Protein AF-D2QC24-F1 (afdb_monomer_lite)

Secondary structure (DSSP, 8-state):
-----------SSSSSSSSSHHHHHHHHHHHHHHHHHHHHHHHS--SSTT-PPEEEEETTEEEEEEEEEETTEEEEEEEEEEGGG--EEEEEE-TTS-EEEEEE--GGG-EEEEEETTEEEEEE--TT-TT----EEEEEE----HHHHHHHHHHHHHHHHHHHHTTT-

pLDDT: mean 74.16, std 17.51, range [38.47, 94.19]

Sequence (169 aa):
MKTSIKSGLAVAFTFLMFAALQPAQAQTLAKNGQWLEKQFDQLIKDKKDNEAPKFTFKGCQMNMDLDTKDKEVSVGMHMGWLLSDVRKISYKKEKNGQYTLLLDVPADKVKMAMNVGGFGGSFNQDSKDKHNKDNTTSLNLSTTDESLVRQIKQKLEESVQFCQQSKVN

Radius of gyration: 22.95 Å; chains: 1; bounding box: 100×40×39 Å

Organism: Spirosoma linguale (strain ATCC 33905 / DSM 74 / LMG 10896 / Claus 1) (NCBI:txid504472)

Foldseek 3Di:
DDDDDDDDDDPDDPPPPPVPPVVVLQVLLVVLQVVLQVQQQVFQDDPDPPFGWGWGDDQQKIKTWTWDDDPPKIKIKIKMAGLLQFPDWDKDQDPVLWIKIKTQGPQQRIWMWMDMPHDIDIDGRDPPPPPCPGSIDIGTTNDNDVVVVVVSRVSSVSSSVSRNVVVVD

Structure (mmCIF, N/CA/C/O backbone):
data_AF-D2QC24-F1
#
_entry.id   AF-D2QC24-F1
#
loop_
_atom_site.group_PDB
_atom_site.id
_atom_site.type_symbol
_atom_site.label_atom_id
_atom_site.label_alt_id
_atom_site.label_comp_id
_atom_site.label_asym_id
_atom_site.label_entity_id
_atom_site.label_seq_id
_atom_site.pdbx_PDB_ins_code
_atom_site.Cartn_x
_atom_site.Cartn_y
_atom_site.Cartn_z
_atom_site.occupancy
_atom_site.B_iso_or_equiv
_atom_site.auth_seq_id
_atom_site.auth_comp_id
_atom_site.auth_asym_id
_atom_site.auth_atom_id
_atom_site.pdbx_PDB_model_num
ATOM 1 N N . MET A 1 1 ? -73.145 14.982 -21.295 1.00 38.72 1 MET A N 1
ATOM 2 C CA . MET A 1 1 ? -72.185 13.860 -21.178 1.00 38.72 1 MET A CA 1
ATOM 3 C C . MET A 1 1 ? -70.849 14.413 -20.709 1.00 38.72 1 MET A C 1
ATOM 5 O O . MET A 1 1 ? -70.473 15.492 -21.140 1.00 38.72 1 MET A O 1
ATOM 9 N N . LYS A 1 2 ? -70.217 13.731 -19.749 1.00 40.38 2 LYS A N 1
ATOM 10 C CA . LYS A 1 2 ? -68.995 14.143 -19.043 1.00 40.38 2 LYS A CA 1
ATOM 11 C C . LYS A 1 2 ? -67.757 13.926 -19.919 1.00 40.38 2 LYS A C 1
ATOM 13 O O . LYS A 1 2 ? -67.601 12.830 -20.443 1.00 40.38 2 LYS A O 1
ATOM 18 N N . THR A 1 3 ? -66.828 14.875 -19.936 1.00 38.47 3 THR A N 1
ATOM 19 C CA . THR A 1 3 ? -65.414 14.599 -20.238 1.00 38.47 3 THR A CA 1
ATOM 20 C C . THR A 1 3 ? -64.547 15.202 -19.142 1.00 38.47 3 THR A C 1
ATOM 22 O O . THR A 1 3 ? -64.335 16.408 -19.071 1.00 38.47 3 THR A O 1
ATOM 25 N N . SER A 1 4 ? -64.105 14.322 -18.242 1.00 41.66 4 SER A N 1
ATOM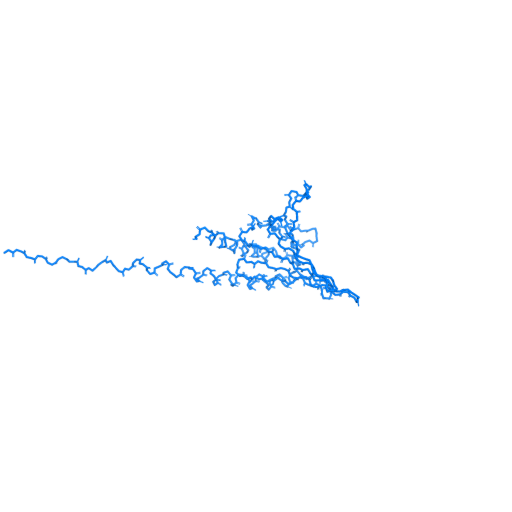 26 C CA . SER A 1 4 ? -63.068 14.573 -17.247 1.00 41.66 4 SER A CA 1
ATOM 27 C C . SER A 1 4 ? -61.706 14.658 -17.929 1.00 41.66 4 SER A C 1
ATOM 29 O O . SER A 1 4 ? -61.293 13.704 -18.582 1.00 41.66 4 SER A O 1
ATOM 31 N N . ILE A 1 5 ? -60.978 15.748 -17.701 1.00 48.12 5 ILE A N 1
ATOM 32 C CA . ILE A 1 5 ? -59.536 15.820 -17.943 1.00 48.12 5 ILE A CA 1
ATOM 33 C C . ILE A 1 5 ? -58.871 15.449 -16.613 1.00 48.12 5 ILE A C 1
ATOM 35 O O . ILE A 1 5 ? -58.881 16.235 -15.668 1.00 48.12 5 ILE A O 1
ATOM 39 N N . LYS A 1 6 ? -58.377 14.211 -16.501 1.00 43.84 6 LYS A N 1
ATOM 40 C CA . LYS A 1 6 ? -57.563 13.755 -15.367 1.00 43.84 6 LYS A CA 1
ATOM 41 C C . LYS A 1 6 ? -56.083 13.860 -15.737 1.00 43.84 6 LYS A C 1
ATOM 43 O O . LYS A 1 6 ? -55.629 13.184 -16.650 1.00 43.84 6 LYS A O 1
ATOM 48 N N . SER A 1 7 ? -55.380 14.699 -14.982 1.00 46.03 7 SER A N 1
ATOM 49 C CA . SER A 1 7 ? -54.030 14.489 -14.446 1.00 46.03 7 SER A CA 1
ATOM 50 C C . SER A 1 7 ? -53.000 13.807 -15.355 1.00 46.03 7 SER A C 1
ATOM 52 O O . SER A 1 7 ? -52.779 12.604 -15.261 1.00 46.03 7 SER A O 1
ATOM 54 N N . GLY A 1 8 ? -52.285 14.602 -16.151 1.00 43.56 8 GLY A N 1
ATOM 55 C CA . GLY A 1 8 ? -51.032 14.206 -16.795 1.00 43.56 8 GLY A CA 1
ATOM 56 C C . GLY A 1 8 ? -49.878 15.058 -16.281 1.00 43.56 8 GLY A C 1
ATOM 57 O O . GLY A 1 8 ? -49.466 15.985 -16.965 1.00 43.56 8 GLY A O 1
ATOM 58 N N . LEU A 1 9 ? -49.400 14.812 -15.056 1.00 49.19 9 LEU A N 1
ATOM 59 C CA . LEU A 1 9 ? -48.207 15.493 -14.533 1.00 49.19 9 LEU A CA 1
ATOM 60 C C . LEU A 1 9 ? -47.628 14.751 -13.323 1.00 49.19 9 LEU A C 1
ATOM 62 O O . LEU A 1 9 ? -47.743 15.214 -12.196 1.00 49.19 9 LEU A O 1
ATOM 66 N N . ALA A 1 10 ? -47.063 13.558 -13.528 1.00 50.78 10 ALA A N 1
ATOM 67 C CA . ALA A 1 10 ? -46.348 12.868 -12.447 1.00 50.78 10 ALA A CA 1
ATOM 68 C C . ALA A 1 10 ? -45.409 11.740 -12.908 1.00 50.78 10 ALA A C 1
ATOM 70 O O . ALA A 1 10 ? -45.304 10.742 -12.210 1.00 50.78 10 ALA A O 1
ATOM 71 N N . VAL A 1 11 ? -44.729 11.823 -14.057 1.00 49.00 11 VAL A N 1
ATOM 72 C CA . VAL A 1 11 ? -43.697 10.810 -14.375 1.00 49.00 11 VAL A CA 1
ATOM 73 C C . VAL A 1 11 ? -42.554 11.414 -15.190 1.00 49.00 11 VAL A C 1
ATOM 75 O O . VAL A 1 11 ? -42.381 11.113 -16.362 1.00 49.00 11 VAL A O 1
ATOM 78 N N . ALA A 1 12 ? -41.773 12.311 -14.592 1.00 48.19 12 ALA A N 1
ATOM 79 C CA . ALA A 1 12 ? -40.522 12.769 -15.205 1.00 48.19 12 ALA A CA 1
ATOM 80 C C . ALA A 1 12 ? -39.513 13.251 -14.152 1.00 48.19 12 ALA A C 1
ATOM 82 O O . ALA A 1 12 ? -38.962 14.333 -14.286 1.00 48.19 12 ALA A O 1
ATOM 83 N N . PHE A 1 13 ? -39.299 12.502 -13.063 1.00 48.41 13 PHE A N 1
ATOM 84 C CA . PHE A 1 13 ? -38.300 12.904 -12.054 1.00 48.41 13 PHE A CA 1
ATOM 85 C C . PHE A 1 13 ? -37.487 11.770 -11.416 1.00 48.41 13 PHE A C 1
ATOM 87 O O . PHE A 1 13 ? -36.724 12.017 -10.490 1.00 48.41 13 PHE A O 1
ATOM 94 N N . THR A 1 14 ? -37.574 10.535 -11.916 1.00 48.62 14 THR A N 1
ATOM 95 C CA . THR A 1 14 ? -36.874 9.383 -11.310 1.00 48.62 14 THR A CA 1
ATOM 96 C C . THR A 1 14 ? -35.705 8.820 -12.120 1.00 48.62 14 THR A C 1
ATOM 98 O O . THR A 1 14 ? -35.018 7.934 -11.625 1.00 48.62 14 THR A O 1
ATOM 101 N N . PHE A 1 15 ? -35.396 9.350 -13.309 1.00 44.06 15 PHE A N 1
ATOM 102 C CA . PHE A 1 15 ? -34.307 8.817 -14.151 1.00 44.06 15 PHE A CA 1
ATOM 103 C C . PHE A 1 15 ? -32.963 9.564 -14.063 1.00 44.06 15 PHE A C 1
ATOM 105 O O . PHE A 1 15 ? -31.965 9.069 -14.576 1.00 44.06 15 PHE A O 1
ATOM 112 N N . LEU A 1 16 ? -32.887 10.713 -13.382 1.00 44.84 16 LEU A N 1
ATOM 113 C CA . LEU A 1 16 ? -31.670 11.547 -13.346 1.00 44.84 16 LEU A CA 1
ATOM 114 C C . LEU A 1 16 ? -30.751 11.326 -12.129 1.00 44.84 16 LEU A C 1
ATOM 116 O O . LEU A 1 16 ? -29.706 11.962 -12.041 1.00 44.84 16 LEU A O 1
ATOM 120 N N . MET A 1 17 ? -31.086 10.415 -11.210 1.00 48.09 17 MET A N 1
ATOM 121 C CA . MET A 1 17 ? -30.269 10.164 -10.007 1.00 48.09 17 MET A CA 1
ATOM 122 C C . MET A 1 17 ? -29.203 9.067 -10.183 1.00 48.09 17 MET A C 1
ATOM 124 O O . MET A 1 17 ? -28.262 9.008 -9.398 1.00 48.09 17 MET A O 1
ATOM 128 N N . PHE A 1 18 ? -29.299 8.215 -11.211 1.00 47.09 18 PHE A N 1
ATOM 129 C CA . PHE A 1 18 ? -28.374 7.081 -11.380 1.00 47.09 18 PHE A CA 1
ATOM 130 C C . PHE A 1 18 ? -27.117 7.403 -12.204 1.00 47.09 18 PHE A C 1
ATOM 132 O O . PHE A 1 18 ? -26.106 6.723 -12.054 1.00 47.09 18 PHE A O 1
ATOM 139 N N . ALA A 1 19 ? -27.125 8.466 -13.014 1.00 46.56 19 ALA A N 1
ATOM 140 C CA . ALA A 1 19 ? -25.977 8.834 -13.853 1.00 46.56 19 ALA A CA 1
ATOM 141 C C . ALA A 1 19 ? -24.894 9.654 -13.116 1.00 46.56 19 ALA A C 1
ATOM 143 O O . ALA A 1 19 ? -23.773 9.776 -13.603 1.00 46.56 19 ALA A O 1
ATOM 144 N N . ALA A 1 20 ? -25.196 10.207 -11.934 1.00 48.75 20 ALA A N 1
ATOM 145 C CA . ALA A 1 20 ? -24.273 11.067 -11.180 1.00 48.75 20 ALA A CA 1
ATOM 146 C C . ALA A 1 20 ? -23.383 10.316 -10.164 1.00 48.75 20 ALA A C 1
ATOM 148 O O . ALA A 1 20 ? -22.431 10.890 -9.637 1.00 48.75 20 ALA A O 1
ATOM 149 N N . LEU A 1 21 ? -23.656 9.034 -9.891 1.00 51.81 21 LEU A N 1
ATOM 150 C CA . LEU A 1 21 ? -22.921 8.238 -8.895 1.00 51.81 21 LEU A CA 1
ATOM 151 C C . LEU A 1 21 ? -21.550 7.751 -9.392 1.00 51.81 21 LEU A C 1
ATOM 153 O O . LEU A 1 21 ? -20.589 7.724 -8.624 1.00 51.81 21 LEU A O 1
ATOM 157 N N . GLN A 1 22 ? -21.433 7.423 -10.679 1.00 55.09 22 GLN A N 1
ATOM 158 C CA . GLN A 1 22 ? -20.183 6.947 -11.280 1.00 55.09 22 GLN A CA 1
ATOM 159 C C . GLN A 1 22 ? -19.038 7.988 -11.265 1.00 55.09 22 GLN A C 1
ATOM 161 O O . GLN A 1 22 ? -17.925 7.628 -10.868 1.00 55.09 22 GLN A O 1
ATOM 166 N N . PRO A 1 23 ? -19.248 9.280 -11.610 1.00 61.47 23 PRO A N 1
ATOM 167 C CA . PRO A 1 23 ? -18.161 10.264 -11.575 1.00 61.47 23 PRO A CA 1
ATOM 168 C C . PRO A 1 23 ? -17.670 10.573 -10.150 1.00 61.47 23 PRO A C 1
ATOM 170 O O . PRO A 1 23 ? -16.477 10.808 -9.955 1.00 61.47 23 PRO A O 1
ATOM 173 N N . ALA A 1 24 ? -18.547 10.515 -9.139 1.00 66.75 24 ALA A N 1
ATOM 174 C CA . ALA A 1 24 ? -18.172 10.769 -7.746 1.00 66.75 24 ALA A CA 1
ATOM 175 C C . ALA A 1 24 ? -17.264 9.667 -7.166 1.00 66.75 24 ALA A C 1
ATOM 177 O O . ALA A 1 24 ? -16.324 9.962 -6.420 1.00 66.75 24 ALA A O 1
ATOM 178 N N . GLN A 1 25 ? -17.500 8.406 -7.540 1.00 70.00 25 GLN A N 1
ATOM 179 C CA . GLN A 1 25 ? -16.656 7.276 -7.137 1.00 70.00 25 GLN A CA 1
ATOM 180 C C . GLN A 1 25 ? -15.260 7.368 -7.763 1.00 70.00 25 GLN A C 1
ATOM 182 O O . GLN A 1 25 ? -14.264 7.278 -7.046 1.00 70.00 25 GLN A O 1
ATOM 187 N N . ALA A 1 26 ? -15.171 7.645 -9.068 1.00 70.88 26 ALA A N 1
ATOM 188 C CA . ALA A 1 26 ? -13.891 7.822 -9.756 1.00 70.88 26 ALA A CA 1
ATOM 189 C C . ALA A 1 26 ? -13.085 9.007 -9.190 1.00 70.88 26 ALA A C 1
ATOM 191 O O . ALA A 1 26 ? -11.873 8.904 -8.990 1.00 70.88 26 ALA A O 1
ATOM 192 N N . GLN A 1 27 ? -13.756 10.116 -8.861 1.00 78.25 27 GLN A N 1
ATOM 193 C CA . GLN A 1 27 ? -13.118 11.283 -8.251 1.00 78.25 27 GLN A CA 1
ATOM 194 C C . GLN A 1 27 ? -12.621 10.997 -6.825 1.00 78.25 27 GLN A C 1
ATOM 196 O O . GLN A 1 27 ? -11.549 11.465 -6.438 1.00 78.25 27 GLN A O 1
ATOM 201 N N . THR A 1 28 ? -13.375 10.224 -6.039 1.00 81.81 28 THR A N 1
ATOM 202 C CA . THR A 1 28 ? -12.977 9.825 -4.679 1.00 81.81 28 THR A CA 1
ATOM 203 C C . THR A 1 28 ? -11.799 8.857 -4.713 1.00 81.81 28 THR A C 1
ATOM 205 O O . THR A 1 28 ? -10.839 9.045 -3.969 1.00 81.81 28 THR A O 1
ATOM 208 N N . LEU A 1 29 ? -11.816 7.887 -5.631 1.00 84.69 29 LEU A N 1
ATOM 209 C CA . LEU A 1 29 ? -10.711 6.957 -5.851 1.00 84.69 29 LEU A CA 1
ATOM 210 C C . LEU A 1 29 ? -9.429 7.693 -6.263 1.00 84.69 29 LEU A C 1
ATOM 212 O O . LEU A 1 29 ? -8.370 7.429 -5.705 1.00 84.69 29 LEU A O 1
ATOM 216 N N . ALA A 1 30 ? -9.526 8.672 -7.168 1.00 85.75 30 ALA A N 1
ATOM 217 C CA . ALA A 1 30 ? -8.385 9.496 -7.565 1.00 85.75 30 ALA A CA 1
ATOM 218 C C . ALA A 1 30 ? -7.821 10.322 -6.393 1.00 85.75 30 ALA A C 1
ATOM 220 O O . ALA A 1 30 ? -6.607 10.384 -6.210 1.00 85.75 30 ALA A O 1
ATOM 221 N N . LYS A 1 31 ? -8.689 10.920 -5.560 1.00 88.75 31 LYS A N 1
ATOM 222 C CA . LYS A 1 31 ? -8.269 11.661 -4.356 1.00 88.75 31 LYS A CA 1
ATOM 223 C C . LYS A 1 31 ? -7.599 10.755 -3.323 1.00 88.75 31 LYS A C 1
ATOM 225 O O . LYS A 1 31 ? -6.573 11.133 -2.762 1.00 88.75 31 LYS A O 1
ATOM 230 N N . ASN A 1 32 ? -8.173 9.578 -3.069 1.00 89.12 32 ASN A N 1
ATOM 231 C CA . ASN A 1 32 ? -7.591 8.595 -2.160 1.00 89.12 32 ASN A CA 1
ATOM 232 C C . ASN A 1 32 ? -6.243 8.100 -2.693 1.00 89.12 32 ASN A C 1
ATOM 234 O O . ASN A 1 32 ? -5.281 8.096 -1.932 1.00 89.12 32 ASN A O 1
ATOM 238 N N . GLY A 1 33 ? -6.148 7.795 -3.991 1.00 88.38 33 GLY A N 1
ATOM 239 C CA . GLY A 1 33 ? -4.903 7.429 -4.664 1.00 88.38 33 GLY A CA 1
ATOM 240 C C . GLY A 1 33 ? -3.815 8.485 -4.476 1.00 88.38 33 GLY A C 1
ATOM 241 O O . GLY A 1 33 ? -2.791 8.189 -3.877 1.00 88.38 33 GLY A O 1
ATOM 242 N N . GLN A 1 34 ? -4.068 9.742 -4.853 1.00 91.25 34 GLN A N 1
ATOM 243 C CA . GLN A 1 34 ? -3.092 10.833 -4.691 1.00 91.25 34 GLN A CA 1
ATOM 244 C C . GLN A 1 34 ? -2.654 11.059 -3.238 1.00 91.25 34 GLN A C 1
ATOM 246 O O . GLN A 1 34 ? -1.512 11.440 -2.975 1.00 91.25 34 GLN A O 1
ATOM 251 N N . TRP A 1 35 ? -3.563 10.885 -2.277 1.00 93.56 35 TRP A N 1
ATOM 252 C CA . TRP A 1 35 ? -3.211 10.996 -0.865 1.00 93.56 35 TRP A CA 1
ATOM 253 C C . TRP A 1 35 ? -2.335 9.820 -0.415 1.00 93.56 35 TRP A C 1
ATOM 255 O O . TRP A 1 35 ? -1.340 10.042 0.271 1.00 93.56 35 TRP A O 1
ATOM 265 N N . LEU A 1 36 ? -2.670 8.594 -0.830 1.00 91.62 36 LEU A N 1
ATOM 266 C CA . LEU A 1 36 ? -1.910 7.382 -0.518 1.00 91.62 36 LEU A CA 1
ATOM 267 C C . LEU A 1 36 ? -0.512 7.405 -1.141 1.00 91.62 36 LEU A C 1
ATOM 269 O O . LEU A 1 36 ? 0.440 7.088 -0.438 1.00 91.62 36 LEU A O 1
ATOM 273 N N . GLU A 1 37 ? -0.370 7.850 -2.395 1.00 90.81 37 GLU A N 1
ATOM 274 C CA . GLU A 1 37 ? 0.933 8.075 -3.047 1.00 90.81 37 GLU A CA 1
ATOM 275 C C . GLU A 1 37 ? 1.825 8.960 -2.178 1.00 90.81 37 GLU A C 1
ATOM 277 O O . GLU A 1 37 ? 2.923 8.563 -1.805 1.00 90.81 37 GLU A O 1
ATOM 282 N N . LYS A 1 38 ? 1.310 10.121 -1.751 1.00 89.81 38 LYS A N 1
ATOM 283 C CA . LYS A 1 38 ? 2.060 11.049 -0.893 1.00 89.81 38 LYS A CA 1
ATOM 284 C C . LYS A 1 38 ? 2.471 10.419 0.432 1.00 89.81 38 LYS A C 1
ATOM 286 O O . LYS A 1 38 ? 3.582 10.669 0.891 1.00 89.81 38 LYS A O 1
ATOM 291 N N . GLN A 1 39 ? 1.587 9.645 1.063 1.00 90.25 39 GLN A N 1
ATOM 292 C CA . GLN A 1 39 ? 1.924 8.973 2.317 1.00 90.25 39 GLN A CA 1
ATOM 293 C C . GLN A 1 39 ? 2.975 7.885 2.104 1.00 90.25 39 GLN A C 1
ATOM 295 O O . GLN A 1 39 ? 3.925 7.804 2.874 1.00 90.25 39 GLN A O 1
ATOM 300 N N . PHE A 1 40 ? 2.858 7.070 1.060 1.00 88.75 40 PHE A N 1
ATOM 301 C CA . PHE A 1 40 ? 3.832 6.019 0.780 1.00 88.75 40 PHE A CA 1
ATOM 302 C C . PHE A 1 40 ? 5.191 6.573 0.382 1.00 88.75 40 PHE A C 1
ATOM 304 O O . PHE A 1 40 ? 6.186 6.145 0.957 1.00 88.75 40 PHE A O 1
ATOM 311 N N . ASP A 1 41 ? 5.238 7.601 -0.458 1.00 83.81 41 ASP A N 1
ATOM 312 C CA . ASP A 1 41 ? 6.485 8.280 -0.810 1.00 83.81 41 ASP A CA 1
ATOM 313 C C . ASP A 1 41 ? 7.173 8.900 0.420 1.00 83.81 41 ASP A C 1
ATOM 315 O O . ASP A 1 41 ? 8.395 9.043 0.452 1.00 83.81 41 ASP A O 1
ATOM 319 N N . GLN A 1 42 ? 6.413 9.295 1.450 1.00 83.62 42 GLN A N 1
ATOM 320 C CA . GLN A 1 42 ? 6.956 9.840 2.698 1.00 83.62 42 GLN A CA 1
ATOM 321 C C . GLN A 1 42 ? 7.394 8.759 3.689 1.00 83.62 42 GLN A C 1
ATOM 323 O O . GLN A 1 42 ? 8.426 8.921 4.342 1.00 83.62 42 GLN A O 1
ATOM 328 N N . LEU A 1 43 ? 6.608 7.691 3.824 1.00 84.50 43 LEU A N 1
ATOM 329 C CA . LEU A 1 43 ? 6.766 6.681 4.869 1.00 84.50 43 LEU A CA 1
ATOM 330 C C . LEU A 1 43 ? 7.614 5.487 4.428 1.00 84.50 43 LEU A C 1
ATOM 332 O O . LEU A 1 43 ? 8.263 4.863 5.262 1.00 84.50 43 LEU A O 1
ATOM 336 N N . ILE A 1 44 ? 7.637 5.160 3.143 1.00 78.81 44 ILE A N 1
ATOM 337 C CA . ILE A 1 44 ? 8.380 4.028 2.586 1.00 78.81 44 ILE A CA 1
ATOM 338 C C . ILE A 1 44 ? 9.655 4.576 1.943 1.00 78.81 44 ILE A C 1
ATOM 340 O O . ILE A 1 44 ? 9.864 4.504 0.737 1.00 78.81 44 ILE A O 1
ATOM 344 N N . LYS A 1 45 ? 10.502 5.196 2.767 1.00 66.50 45 LYS A N 1
ATOM 345 C CA . LYS A 1 45 ? 11.841 5.624 2.361 1.00 66.50 45 LYS A CA 1
ATOM 346 C C . LYS A 1 45 ? 12.859 4.708 2.998 1.00 66.50 45 LYS A C 1
ATOM 348 O O . LYS A 1 45 ? 12.961 4.671 4.226 1.00 66.50 45 LYS A O 1
ATOM 353 N N . ASP A 1 46 ? 13.636 4.020 2.173 1.00 57.16 46 ASP A N 1
ATOM 354 C CA . ASP A 1 46 ? 14.877 3.456 2.666 1.00 57.16 46 ASP A CA 1
ATOM 355 C C . ASP A 1 46 ? 15.874 4.601 2.883 1.00 57.16 46 ASP A C 1
ATOM 357 O O . ASP A 1 46 ? 15.967 5.538 2.089 1.00 57.16 46 ASP A O 1
ATOM 361 N N . LYS A 1 47 ? 16.581 4.585 4.015 1.00 50.91 47 LYS A N 1
ATOM 362 C CA . LYS A 1 47 ? 17.440 5.701 4.462 1.00 50.91 47 LYS A CA 1
ATOM 363 C C . LYS A 1 47 ? 18.712 5.877 3.622 1.00 50.91 47 LYS A C 1
ATOM 365 O O . LYS A 1 47 ? 19.570 6.675 3.992 1.00 50.91 47 LYS A O 1
ATOM 370 N N . LYS A 1 48 ? 18.870 5.116 2.540 1.00 51.66 48 LYS A N 1
ATOM 371 C CA . LYS A 1 48 ? 20.014 5.204 1.639 1.00 51.66 48 LYS A CA 1
ATOM 372 C C . LYS A 1 48 ? 19.595 5.982 0.402 1.00 51.66 48 LYS A C 1
ATOM 374 O O . LYS A 1 48 ? 18.727 5.556 -0.353 1.00 51.66 48 LYS A O 1
ATOM 379 N N . ASP A 1 49 ? 20.195 7.157 0.261 1.00 51.81 49 ASP A N 1
ATOM 380 C CA . ASP A 1 49 ? 19.984 8.100 -0.828 1.00 51.81 49 ASP A CA 1
ATOM 381 C C . ASP A 1 49 ? 19.949 7.385 -2.196 1.00 51.81 49 ASP A C 1
ATOM 383 O O . ASP A 1 49 ? 20.984 6.922 -2.673 1.00 51.81 49 ASP A O 1
ATOM 387 N N . ASN A 1 50 ? 18.751 7.332 -2.805 1.00 53.47 50 ASN A N 1
ATOM 388 C CA . ASN A 1 50 ? 18.394 6.913 -4.180 1.00 53.47 50 ASN A CA 1
ATOM 389 C C . ASN A 1 50 ? 17.607 5.604 -4.393 1.00 53.47 50 ASN A C 1
ATOM 391 O O . ASN A 1 50 ? 17.272 5.331 -5.541 1.00 53.47 50 ASN A O 1
ATOM 395 N N . GLU A 1 51 ? 17.216 4.849 -3.363 1.00 61.59 51 GLU A N 1
ATOM 396 C CA . GLU A 1 51 ? 16.437 3.599 -3.542 1.00 61.59 51 GLU A CA 1
ATOM 397 C C . GLU A 1 51 ? 15.049 3.669 -2.882 1.00 61.59 51 GLU A C 1
ATOM 399 O O . GLU A 1 51 ? 14.703 2.876 -2.009 1.00 61.59 51 GLU A O 1
ATOM 404 N N . ALA A 1 52 ? 14.240 4.662 -3.265 1.00 69.81 52 ALA A N 1
ATOM 405 C CA . ALA A 1 52 ? 12.874 4.788 -2.758 1.00 69.81 52 ALA A CA 1
ATOM 406 C C . ALA A 1 52 ? 11.874 4.142 -3.733 1.00 69.81 52 ALA A C 1
ATOM 408 O O . ALA A 1 52 ? 11.827 4.551 -4.897 1.00 69.81 52 ALA A O 1
ATOM 409 N N . PRO A 1 53 ? 11.050 3.175 -3.287 1.00 78.25 53 PRO A N 1
ATOM 410 C CA . PRO A 1 53 ? 9.961 2.669 -4.103 1.00 78.25 53 PRO A CA 1
ATOM 411 C C . PRO A 1 53 ? 8.941 3.784 -4.342 1.00 78.25 53 PRO A C 1
ATOM 413 O O . PRO A 1 53 ? 8.435 4.399 -3.404 1.00 78.25 53 PRO A O 1
ATOM 416 N N . LYS A 1 54 ? 8.628 4.037 -5.608 1.00 85.44 54 LYS A N 1
ATOM 417 C CA . LYS A 1 54 ? 7.625 5.002 -6.035 1.00 85.44 54 LYS A CA 1
ATOM 418 C C . LYS A 1 54 ? 6.290 4.305 -6.205 1.00 85.44 54 LYS A C 1
ATOM 420 O O . LYS A 1 54 ? 6.171 3.371 -6.997 1.00 85.44 54 LYS A O 1
ATOM 425 N N . PHE A 1 55 ? 5.270 4.791 -5.511 1.00 87.31 55 PHE A N 1
ATOM 426 C CA . PHE A 1 55 ? 3.921 4.250 -5.632 1.00 87.31 55 PHE A CA 1
ATOM 427 C C . PHE A 1 55 ? 3.083 5.106 -6.575 1.00 87.31 55 PHE A C 1
ATOM 429 O O . PHE A 1 55 ? 3.106 6.331 -6.501 1.00 87.31 55 PHE A O 1
ATOM 436 N N . THR A 1 56 ? 2.323 4.464 -7.465 1.00 89.50 56 THR A N 1
ATOM 437 C CA . THR A 1 56 ? 1.358 5.157 -8.328 1.00 89.50 56 THR A CA 1
ATOM 438 C C . THR A 1 56 ? 0.015 4.438 -8.366 1.00 89.50 56 THR A C 1
ATOM 440 O O . THR A 1 56 ? -0.055 3.213 -8.455 1.00 89.50 56 THR A O 1
ATOM 443 N N . PHE A 1 57 ? -1.067 5.208 -8.332 1.00 88.88 57 PHE A N 1
ATOM 444 C CA . PHE A 1 57 ? -2.445 4.743 -8.384 1.00 88.88 57 PHE A CA 1
ATOM 445 C C . PHE A 1 57 ? -3.090 5.233 -9.680 1.00 88.88 57 PHE A C 1
ATOM 447 O O . PHE A 1 57 ? -3.310 6.424 -9.897 1.00 88.88 57 PHE A O 1
ATOM 454 N N . LYS A 1 58 ? -3.429 4.294 -10.563 1.00 87.00 58 LYS A N 1
ATOM 455 C CA . LYS A 1 58 ? -4.130 4.558 -11.824 1.00 87.00 58 LYS A CA 1
ATOM 456 C C . LYS A 1 58 ? -5.493 3.885 -11.777 1.00 87.00 58 LYS A C 1
ATOM 458 O O . LYS A 1 58 ? -5.641 2.720 -12.141 1.00 87.00 58 LYS A O 1
ATOM 463 N N . GLY A 1 59 ? -6.489 4.619 -11.283 1.00 86.38 59 GLY A N 1
ATOM 464 C CA . GLY A 1 59 ? -7.819 4.068 -11.026 1.00 86.38 59 GLY A CA 1
ATOM 465 C C . GLY A 1 59 ? -7.734 2.900 -10.042 1.00 86.38 59 GLY A C 1
ATOM 466 O O . GLY A 1 59 ? -7.296 3.079 -8.910 1.00 86.38 59 GLY A O 1
ATOM 467 N N . CYS A 1 60 ? -8.121 1.703 -10.486 1.00 90.31 60 CYS A N 1
ATOM 468 C CA . CYS A 1 60 ? -8.084 0.486 -9.674 1.00 90.31 60 CYS A CA 1
ATOM 469 C C . CYS A 1 60 ? -6.759 -0.277 -9.720 1.00 90.31 60 CYS A C 1
ATOM 471 O O . CYS A 1 60 ? -6.689 -1.380 -9.186 1.00 90.31 60 CYS A O 1
ATOM 473 N N . GLN A 1 61 ? -5.722 0.267 -10.353 1.00 89.62 61 GLN A N 1
ATOM 474 C CA . GLN A 1 61 ? -4.400 -0.345 -10.396 1.00 89.62 61 GLN A CA 1
ATOM 475 C C . GLN A 1 61 ? -3.436 0.409 -9.482 1.00 89.62 61 GLN A C 1
ATOM 477 O O . GLN A 1 61 ? -3.292 1.626 -9.600 1.00 89.62 61 GLN A O 1
ATOM 482 N N . MET A 1 62 ? -2.757 -0.329 -8.610 1.00 90.88 62 MET A N 1
ATOM 483 C CA . MET A 1 62 ? -1.656 0.163 -7.791 1.00 90.88 62 MET A CA 1
ATOM 484 C C . MET A 1 62 ? -0.352 -0.388 -8.366 1.00 90.88 62 MET A C 1
ATOM 486 O O . MET A 1 62 ? -0.247 -1.590 -8.610 1.00 90.88 62 MET A O 1
ATOM 490 N N . ASN A 1 63 ? 0.622 0.489 -8.599 1.00 90.06 63 ASN A N 1
ATOM 491 C CA . ASN A 1 63 ? 1.961 0.120 -9.044 1.00 90.06 63 ASN A CA 1
ATOM 492 C C . ASN A 1 63 ? 3.000 0.602 -8.040 1.00 90.06 63 ASN A C 1
ATOM 494 O O . ASN A 1 63 ? 2.812 1.619 -7.371 1.00 90.06 63 ASN A O 1
ATOM 498 N N . MET A 1 64 ? 4.099 -0.128 -7.987 1.00 87.56 64 MET A N 1
ATOM 499 C CA . MET A 1 64 ? 5.276 0.156 -7.198 1.00 87.56 64 MET A CA 1
ATOM 500 C C . MET A 1 64 ? 6.492 -0.017 -8.102 1.00 87.56 64 MET A C 1
ATOM 502 O O . MET A 1 64 ? 6.754 -1.118 -8.582 1.00 87.56 64 MET A O 1
ATOM 506 N N . ASP A 1 65 ? 7.224 1.065 -8.318 1.00 86.25 65 ASP A N 1
ATOM 507 C CA . ASP A 1 65 ? 8.441 1.089 -9.120 1.00 86.25 65 ASP A CA 1
ATOM 508 C C . ASP A 1 65 ? 9.639 1.280 -8.186 1.00 86.25 65 ASP A C 1
ATOM 510 O O . ASP A 1 65 ? 9.665 2.216 -7.393 1.00 86.25 65 ASP A O 1
ATOM 514 N N . LEU A 1 66 ? 10.624 0.396 -8.254 1.00 81.62 66 LEU A N 1
ATOM 515 C CA . LEU A 1 66 ? 11.872 0.475 -7.508 1.00 81.62 66 LEU A CA 1
ATOM 516 C C . LEU A 1 66 ? 13.018 0.472 -8.516 1.00 81.62 66 LEU A C 1
ATOM 518 O O . LEU A 1 66 ? 13.334 -0.563 -9.096 1.00 81.62 66 LEU A O 1
ATOM 522 N N . ASP A 1 67 ? 13.644 1.626 -8.703 1.00 75.88 67 ASP A N 1
ATOM 523 C CA . ASP A 1 67 ? 14.837 1.756 -9.531 1.00 75.88 67 ASP A CA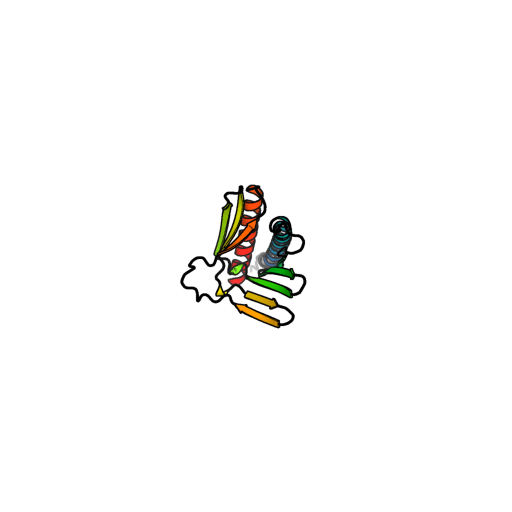 1
ATOM 524 C C . ASP A 1 67 ? 16.060 1.859 -8.624 1.00 75.88 67 ASP A C 1
ATOM 526 O O . ASP A 1 67 ? 16.233 2.848 -7.912 1.00 75.88 67 ASP A O 1
ATOM 530 N N . THR A 1 68 ? 16.921 0.846 -8.661 1.00 70.81 68 THR A N 1
ATOM 531 C CA . THR A 1 68 ? 18.212 0.857 -7.978 1.00 70.81 68 THR A CA 1
ATOM 532 C C . THR A 1 68 ? 19.333 1.018 -9.000 1.00 70.81 68 THR A C 1
ATOM 534 O O . THR A 1 68 ? 19.378 0.377 -10.055 1.00 70.81 68 THR A O 1
ATOM 537 N N . LYS A 1 69 ? 20.241 1.954 -8.723 1.00 65.69 69 LYS A N 1
ATOM 538 C CA . LYS A 1 69 ? 21.429 2.199 -9.543 1.00 65.69 69 LYS A CA 1
ATOM 539 C C . LYS A 1 69 ? 22.652 1.995 -8.675 1.00 65.69 69 LYS A C 1
ATOM 541 O O . LYS A 1 69 ? 23.009 2.889 -7.912 1.00 65.69 69 LYS A O 1
ATOM 546 N N . ASP A 1 70 ? 23.304 0.850 -8.840 1.00 64.00 70 ASP A N 1
ATOM 547 C CA . ASP A 1 70 ? 24.677 0.694 -8.379 1.00 64.00 70 ASP A CA 1
ATOM 548 C C . ASP A 1 70 ? 25.635 1.015 -9.535 1.00 64.00 70 ASP A C 1
ATOM 550 O O . ASP A 1 70 ? 25.263 0.944 -10.708 1.00 64.00 70 ASP A O 1
ATOM 554 N N . LYS A 1 71 ? 26.865 1.412 -9.203 1.00 62.06 71 LYS A N 1
ATOM 555 C CA . LYS A 1 71 ? 27.852 2.076 -10.076 1.00 62.06 71 LYS A CA 1
ATOM 556 C C . LYS A 1 71 ? 28.149 1.364 -11.407 1.00 62.06 71 LYS A C 1
ATOM 558 O O . LYS A 1 71 ? 28.695 2.004 -12.301 1.00 62.06 71 LYS A O 1
ATOM 563 N N . GLU A 1 72 ? 27.771 0.096 -11.559 1.00 61.88 72 GLU A N 1
ATOM 564 C CA . GLU A 1 72 ? 27.994 -0.715 -12.765 1.00 61.88 72 GLU A CA 1
ATOM 565 C C . GLU A 1 72 ? 26.726 -1.413 -13.298 1.00 61.88 72 GLU A C 1
ATOM 567 O O . GLU A 1 72 ? 26.738 -1.934 -14.412 1.00 61.88 72 GLU A O 1
ATOM 572 N N . VAL A 1 73 ? 25.611 -1.411 -12.550 1.00 62.16 73 VAL A N 1
ATOM 573 C CA . VAL A 1 73 ? 24.380 -2.140 -12.905 1.00 62.16 73 VAL A CA 1
ATOM 574 C C . VAL A 1 73 ? 23.143 -1.343 -12.483 1.00 62.16 73 VAL A C 1
ATOM 576 O O . VAL A 1 73 ? 22.948 -1.041 -11.307 1.00 62.16 73 VAL A O 1
ATOM 579 N N . SER A 1 74 ? 22.269 -1.035 -13.447 1.00 64.50 74 SER A N 1
ATOM 580 C CA . SER A 1 74 ? 20.923 -0.525 -13.171 1.00 64.50 74 SER A CA 1
ATOM 581 C C . SER A 1 74 ? 19.932 -1.681 -13.075 1.00 64.50 74 SER A C 1
ATOM 583 O O . SER A 1 74 ? 19.792 -2.436 -14.046 1.00 64.50 74 SER A O 1
ATOM 585 N N . VAL A 1 75 ? 19.226 -1.777 -11.951 1.00 74.50 75 VAL A N 1
ATOM 586 C CA . VAL A 1 75 ? 18.134 -2.726 -11.738 1.00 74.50 75 VAL A CA 1
ATOM 587 C C . VAL A 1 75 ? 16.844 -1.939 -11.542 1.00 74.50 75 VAL A C 1
ATOM 589 O O . VAL A 1 75 ? 16.701 -1.195 -10.582 1.00 74.50 75 VAL A O 1
ATOM 592 N N . GLY A 1 76 ? 15.903 -2.095 -12.465 1.00 78.06 76 GLY A N 1
ATOM 593 C CA . GLY A 1 76 ? 14.548 -1.570 -12.334 1.00 78.06 76 GLY A CA 1
ATOM 594 C C . GLY A 1 76 ? 13.585 -2.703 -12.013 1.00 78.06 76 GLY A C 1
ATOM 595 O O . GLY A 1 76 ? 13.529 -3.689 -12.747 1.00 78.06 76 GLY A O 1
ATOM 596 N N . MET A 1 77 ? 12.834 -2.589 -10.926 1.00 81.31 77 MET A N 1
ATOM 597 C CA . MET A 1 77 ? 11.759 -3.503 -10.557 1.00 81.31 77 MET A CA 1
ATOM 598 C C . MET A 1 77 ? 10.425 -2.768 -10.609 1.00 81.31 77 MET A C 1
ATOM 600 O O . MET A 1 77 ? 10.220 -1.786 -9.909 1.00 81.31 77 MET A O 1
ATOM 604 N N . HIS A 1 78 ? 9.488 -3.290 -11.385 1.00 84.38 78 HIS A N 1
ATOM 605 C CA . HIS A 1 78 ? 8.125 -2.791 -11.478 1.00 84.38 78 HIS A CA 1
ATOM 606 C C . HIS A 1 78 ? 7.180 -3.865 -10.960 1.00 84.38 78 HIS A C 1
ATOM 608 O O . HIS A 1 78 ? 7.159 -4.984 -11.475 1.00 84.38 78 HIS A O 1
ATOM 614 N N . MET A 1 79 ? 6.386 -3.534 -9.952 1.00 84.50 79 MET A N 1
ATOM 615 C CA . MET A 1 79 ? 5.334 -4.394 -9.430 1.00 84.50 79 MET A CA 1
ATOM 616 C C . MET A 1 79 ? 3.987 -3.709 -9.589 1.00 84.50 79 MET A C 1
ATOM 618 O O . MET A 1 79 ? 3.860 -2.513 -9.353 1.00 84.50 79 MET A O 1
ATOM 622 N N . GLY A 1 80 ? 2.962 -4.460 -9.969 1.00 88.12 80 GLY A N 1
ATOM 623 C CA . GLY A 1 80 ? 1.618 -3.919 -10.109 1.00 88.12 80 GLY A CA 1
ATOM 624 C C . GLY A 1 80 ? 0.550 -4.945 -9.785 1.00 88.12 80 GLY A C 1
ATOM 625 O O . GLY A 1 80 ? 0.662 -6.115 -10.146 1.00 88.12 80 GLY A O 1
ATOM 626 N N . TRP A 1 81 ? -0.508 -4.498 -9.123 1.00 89.75 81 TRP A N 1
ATOM 627 C CA . TRP A 1 81 ? -1.684 -5.310 -8.834 1.00 89.75 81 TRP A CA 1
ATOM 628 C C . TRP A 1 81 ? -2.955 -4.467 -8.905 1.00 89.75 81 TRP A C 1
ATOM 630 O O . TRP A 1 81 ? -2.933 -3.235 -8.825 1.00 89.75 81 TRP A O 1
ATOM 640 N N . LEU A 1 82 ? -4.092 -5.137 -9.075 1.00 90.75 82 LEU A N 1
ATOM 641 C CA . LEU A 1 82 ? -5.394 -4.485 -9.019 1.00 90.75 82 LEU A CA 1
ATOM 642 C C . LEU A 1 82 ? -5.874 -4.411 -7.570 1.00 90.75 82 LEU A C 1
ATOM 644 O O . LEU A 1 82 ? -5.860 -5.404 -6.847 1.00 90.75 82 LEU A O 1
ATOM 648 N N . LEU A 1 83 ? -6.390 -3.252 -7.170 1.00 90.56 83 LEU A N 1
ATOM 649 C CA . LEU A 1 83 ? -7.048 -3.062 -5.878 1.00 90.56 83 LEU A CA 1
ATOM 650 C C . LEU A 1 83 ? -8.251 -3.997 -5.719 1.00 90.56 83 LEU A C 1
ATOM 652 O O . LEU A 1 83 ? -8.517 -4.459 -4.618 1.00 90.56 83 LEU A O 1
ATOM 656 N N . SER A 1 84 ? -8.940 -4.352 -6.810 1.00 90.25 84 SER A N 1
ATOM 657 C CA . SER A 1 84 ? -10.038 -5.326 -6.759 1.00 90.25 84 SER A CA 1
ATOM 658 C C . SER A 1 84 ? -9.606 -6.716 -6.291 1.00 90.25 84 SER A C 1
ATOM 660 O O . SER A 1 84 ? -10.441 -7.481 -5.818 1.00 90.25 84 SER A O 1
ATOM 662 N N . ASP A 1 85 ? -8.328 -7.051 -6.472 1.00 88.81 85 ASP A N 1
ATOM 663 C CA . ASP A 1 85 ? -7.779 -8.377 -6.186 1.00 88.81 85 ASP A CA 1
ATOM 664 C C . ASP A 1 85 ? -7.173 -8.449 -4.772 1.00 88.81 85 ASP A C 1
ATOM 666 O O . ASP A 1 85 ? -6.776 -9.522 -4.319 1.00 88.81 85 ASP A O 1
ATOM 670 N N . VAL A 1 86 ? -7.150 -7.322 -4.048 1.00 89.50 86 VAL A N 1
ATOM 671 C CA . VAL A 1 86 ? -6.788 -7.264 -2.629 1.00 89.50 86 VAL A CA 1
ATOM 672 C C . VAL A 1 86 ? -7.922 -7.882 -1.811 1.00 89.50 86 VAL A C 1
ATOM 674 O O . VAL A 1 86 ? -9.051 -7.390 -1.813 1.00 89.50 86 VAL A O 1
ATOM 677 N N . ARG A 1 87 ? -7.624 -8.959 -1.081 1.00 89.06 87 ARG A N 1
ATOM 678 C CA . ARG A 1 87 ? -8.604 -9.669 -0.241 1.00 89.06 87 ARG A CA 1
ATOM 679 C C . ARG A 1 87 ? -8.719 -9.066 1.150 1.00 89.06 87 ARG A C 1
ATOM 681 O O . ARG A 1 87 ? -9.797 -9.061 1.739 1.00 89.06 87 ARG A O 1
ATOM 688 N N . LYS A 1 88 ? -7.598 -8.589 1.690 1.00 89.69 88 LYS A N 1
ATOM 689 C CA . LYS A 1 88 ? -7.508 -8.071 3.054 1.00 89.69 88 LYS A CA 1
ATOM 690 C C . LYS A 1 88 ? -6.381 -7.058 3.177 1.00 89.69 88 LYS A C 1
ATOM 692 O O . LYS A 1 88 ? -5.314 -7.241 2.598 1.00 89.69 88 LYS A O 1
ATOM 697 N N . ILE A 1 89 ? -6.615 -6.026 3.983 1.00 91.50 89 ILE A N 1
ATOM 698 C CA . ILE A 1 89 ? -5.597 -5.059 4.390 1.00 91.50 89 ILE A CA 1
ATOM 699 C C . ILE A 1 89 ? -5.503 -5.102 5.915 1.00 91.50 89 ILE A C 1
ATOM 701 O O . ILE A 1 89 ? -6.496 -4.935 6.625 1.00 91.50 89 ILE A O 1
ATOM 705 N N . SER A 1 90 ? -4.311 -5.340 6.439 1.00 92.00 90 SER A N 1
ATOM 706 C CA . SER A 1 90 ? -4.021 -5.292 7.873 1.00 92.00 90 SER A CA 1
ATOM 707 C C . SER A 1 90 ? -2.724 -4.535 8.124 1.00 92.00 90 SER A C 1
ATOM 709 O O . SER A 1 90 ? -1.997 -4.195 7.199 1.00 92.00 90 SER A O 1
ATOM 711 N N . TYR A 1 91 ? -2.433 -4.227 9.383 1.00 91.81 91 TYR A N 1
ATOM 712 C CA . TYR A 1 91 ? -1.135 -3.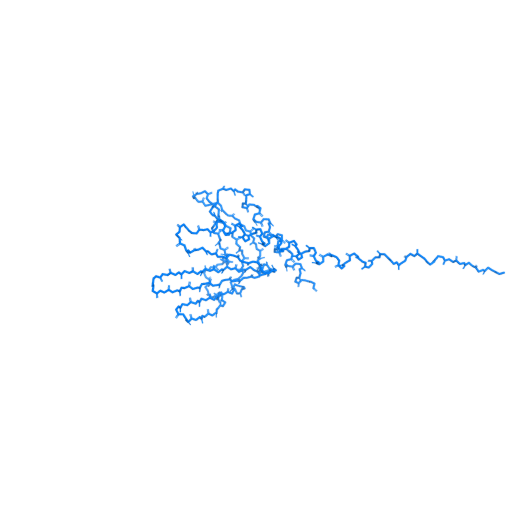696 9.777 1.00 91.81 91 TYR A CA 1
ATOM 713 C C . TYR A 1 91 ? -0.672 -4.373 11.063 1.00 91.81 91 TYR A C 1
ATOM 715 O O . TYR A 1 91 ? -1.491 -4.840 11.858 1.00 91.81 91 TYR A O 1
ATOM 723 N N . LYS A 1 92 ? 0.641 -4.421 11.272 1.00 91.44 92 LYS A N 1
ATOM 724 C CA . LYS A 1 92 ? 1.266 -4.905 12.506 1.00 91.44 92 LYS A CA 1
ATOM 725 C C . LYS A 1 92 ? 2.276 -3.892 13.020 1.00 91.44 92 LYS A C 1
ATOM 727 O O . LYS A 1 92 ? 2.915 -3.203 12.231 1.00 91.44 92 LYS A O 1
ATOM 732 N N . LYS A 1 93 ? 2.414 -3.813 14.341 1.00 91.62 93 LYS A N 1
ATOM 733 C CA . LYS A 1 93 ? 3.465 -3.031 14.989 1.00 91.62 93 LYS A CA 1
ATOM 734 C C . LYS A 1 93 ? 4.722 -3.886 15.104 1.00 91.62 93 LYS A C 1
ATOM 736 O O . LYS A 1 93 ? 4.664 -5.003 15.613 1.00 91.62 93 LYS A O 1
ATOM 741 N N . GLU A 1 94 ? 5.839 -3.364 14.632 1.00 89.19 94 GLU A N 1
ATOM 742 C CA . GLU A 1 94 ? 7.144 -4.007 14.685 1.00 89.19 94 GLU A CA 1
ATOM 743 C C . GLU A 1 94 ? 7.855 -3.722 16.016 1.00 89.19 94 GLU A C 1
ATOM 745 O O . GLU A 1 94 ? 7.522 -2.789 16.754 1.00 89.19 94 GLU A O 1
ATOM 750 N N . LYS A 1 95 ? 8.886 -4.519 16.329 1.00 86.88 95 LYS A N 1
ATOM 751 C CA . LYS A 1 95 ? 9.666 -4.382 17.577 1.00 86.88 95 LYS A CA 1
ATOM 752 C C . LYS A 1 95 ? 10.360 -3.023 17.714 1.00 86.88 95 LYS A C 1
ATOM 754 O O . LYS A 1 95 ? 10.585 -2.565 18.827 1.00 86.88 95 LYS A O 1
ATOM 759 N N . ASN A 1 96 ? 10.685 -2.380 16.594 1.00 83.94 96 ASN A N 1
ATOM 760 C CA . ASN A 1 96 ? 11.281 -1.042 16.547 1.00 83.94 96 ASN A CA 1
ATOM 761 C C . ASN A 1 96 ? 10.246 0.090 16.743 1.00 83.94 96 ASN A C 1
ATOM 763 O O . ASN A 1 96 ? 10.594 1.262 16.625 1.00 83.94 96 ASN A O 1
ATOM 767 N N . GLY A 1 97 ? 8.978 -0.245 17.012 1.00 85.06 97 GLY A N 1
ATOM 768 C CA . GLY A 1 97 ? 7.884 0.705 17.194 1.00 85.06 97 GLY A CA 1
ATOM 769 C C . GLY A 1 97 ? 7.252 1.211 15.896 1.00 85.06 97 GLY A C 1
ATOM 770 O O . GLY A 1 97 ? 6.235 1.899 15.976 1.00 85.06 97 GLY A O 1
ATOM 771 N N . GLN A 1 98 ? 7.819 0.865 14.736 1.00 89.12 98 GLN A N 1
ATOM 772 C CA . GLN A 1 98 ? 7.262 1.192 13.426 1.00 89.12 98 GLN A CA 1
ATOM 773 C C . GLN A 1 98 ? 6.119 0.244 13.056 1.00 89.12 98 GLN A C 1
ATOM 775 O O . GLN A 1 98 ? 5.847 -0.726 13.767 1.00 89.12 98 GLN A O 1
ATOM 780 N N . TYR A 1 99 ? 5.446 0.512 11.941 1.00 88.06 99 TYR A N 1
ATOM 781 C CA . TYR A 1 99 ? 4.332 -0.304 11.471 1.00 88.06 99 TYR A CA 1
ATOM 782 C C . TYR A 1 99 ? 4.604 -0.897 10.094 1.00 88.06 99 TYR A C 1
ATOM 784 O O . TYR A 1 99 ? 5.142 -0.239 9.212 1.00 88.06 99 TYR A O 1
ATOM 792 N N . THR A 1 100 ? 4.147 -2.125 9.890 1.00 88.75 100 THR A N 1
ATOM 793 C CA . THR A 1 100 ? 4.150 -2.793 8.587 1.00 88.75 100 THR A CA 1
ATOM 794 C C . THR A 1 100 ? 2.717 -2.947 8.124 1.00 88.75 100 THR A C 1
ATOM 796 O O . THR A 1 100 ? 1.900 -3.552 8.822 1.00 88.75 100 THR A O 1
ATOM 799 N N . LEU A 1 101 ? 2.410 -2.407 6.952 1.00 90.06 101 LEU A N 1
ATOM 800 C CA . LEU A 1 101 ? 1.150 -2.622 6.259 1.00 90.06 101 LEU A CA 1
ATOM 801 C C . LEU A 1 101 ? 1.222 -3.947 5.492 1.00 90.06 101 LEU A C 1
ATOM 803 O O . LEU A 1 101 ? 2.234 -4.273 4.882 1.00 90.06 101 LEU A O 1
ATOM 807 N N . LEU A 1 102 ? 0.148 -4.719 5.537 1.00 89.81 102 LEU A N 1
ATOM 808 C CA . LEU A 1 102 ? 0.037 -6.050 4.961 1.00 89.81 102 LEU A CA 1
ATOM 809 C C . LEU A 1 102 ? -1.148 -6.057 3.995 1.00 89.81 102 LEU A C 1
ATOM 811 O O . LEU A 1 102 ? -2.287 -5.840 4.413 1.00 89.81 102 LEU A O 1
ATOM 815 N N . LEU A 1 103 ? -0.879 -6.290 2.713 1.00 89.62 103 LEU A N 1
ATOM 816 C CA . LEU A 1 103 ? -1.888 -6.423 1.668 1.00 89.62 103 LEU A CA 1
ATOM 817 C C . LEU A 1 103 ? -1.928 -7.878 1.205 1.00 89.62 103 LEU A C 1
ATOM 819 O O . LEU A 1 103 ? -0.965 -8.370 0.629 1.00 89.62 103 LEU A O 1
ATOM 823 N N . ASP A 1 104 ? -3.038 -8.567 1.441 1.00 88.44 104 ASP A N 1
ATOM 824 C CA . ASP A 1 104 ? -3.250 -9.923 0.934 1.00 88.44 104 ASP A CA 1
ATOM 825 C C . ASP A 1 104 ? -3.682 -9.857 -0.537 1.00 88.44 104 ASP A C 1
ATOM 827 O O . ASP A 1 104 ? -4.838 -9.534 -0.837 1.00 88.44 104 ASP A O 1
ATOM 831 N N . VAL A 1 105 ? -2.739 -10.128 -1.442 1.00 84.31 105 VAL A N 1
ATOM 832 C CA . VAL A 1 105 ? -2.930 -10.110 -2.896 1.00 84.31 105 VAL A CA 1
ATOM 833 C C . VAL A 1 105 ? -2.443 -11.444 -3.453 1.00 84.31 105 VAL A C 1
ATOM 835 O O . VAL A 1 105 ? -1.269 -11.772 -3.293 1.00 84.31 105 VAL A O 1
ATOM 838 N N . PRO A 1 106 ? -3.297 -12.229 -4.133 1.00 82.25 106 PRO A N 1
ATOM 839 C CA . PRO A 1 106 ? -2.868 -13.482 -4.741 1.00 82.25 106 PRO A CA 1
ATOM 840 C C . PRO A 1 106 ? -1.656 -13.278 -5.663 1.00 82.25 106 PRO A C 1
ATOM 842 O O . PRO A 1 106 ? -1.663 -12.379 -6.502 1.00 82.25 106 PRO A O 1
ATOM 845 N N . ALA A 1 107 ? -0.624 -14.115 -5.525 1.00 77.25 107 ALA A N 1
ATOM 846 C CA . ALA A 1 107 ? 0.626 -13.978 -6.276 1.00 77.25 107 ALA A CA 1
ATOM 847 C C . ALA A 1 107 ? 0.404 -13.982 -7.802 1.00 77.25 107 ALA A C 1
ATOM 849 O O . ALA A 1 107 ? 1.002 -13.187 -8.520 1.00 77.25 107 ALA A O 1
ATOM 850 N N . ASP A 1 108 ? -0.546 -14.778 -8.302 1.00 77.69 108 ASP A N 1
ATOM 851 C CA . ASP A 1 108 ? -0.910 -14.820 -9.725 1.00 77.69 108 ASP A CA 1
ATOM 852 C C . ASP A 1 108 ? -1.503 -13.499 -10.261 1.00 77.69 108 ASP A C 1
ATOM 854 O O . ASP A 1 108 ? -1.593 -13.308 -11.475 1.00 77.69 108 ASP A O 1
ATOM 858 N N . LYS A 1 109 ? -1.918 -12.589 -9.370 1.00 82.25 109 LYS A N 1
ATOM 859 C CA . LYS A 1 109 ? -2.447 -11.253 -9.688 1.00 82.25 109 LYS A CA 1
ATOM 860 C C . LYS A 1 109 ? -1.407 -10.144 -9.547 1.00 82.25 109 LYS A C 1
ATOM 862 O O . LYS A 1 109 ? -1.661 -9.023 -9.993 1.00 82.25 109 LYS A O 1
ATOM 867 N N . VAL A 1 110 ? -0.246 -10.449 -8.971 1.00 82.38 110 VAL A N 1
ATOM 868 C CA . VAL A 1 110 ? 0.893 -9.535 -8.903 1.00 82.38 110 VAL A CA 1
ATOM 869 C C . VAL A 1 110 ? 1.702 -9.679 -10.188 1.00 82.38 110 VAL A C 1
ATOM 871 O O . VAL A 1 110 ? 2.294 -10.722 -10.477 1.00 82.38 110 VAL A O 1
ATOM 874 N N . LYS A 1 111 ? 1.725 -8.606 -10.975 1.00 82.94 111 LYS A N 1
ATOM 875 C CA . LYS A 1 111 ? 2.566 -8.491 -12.164 1.00 82.94 111 LYS A CA 1
ATOM 876 C C . LYS A 1 111 ? 3.916 -7.947 -11.747 1.00 82.94 111 LYS A C 1
ATOM 878 O O . LYS A 1 111 ? 3.970 -6.875 -11.148 1.00 82.94 111 LYS A O 1
ATOM 883 N N . MET A 1 112 ? 4.981 -8.654 -12.097 1.00 80.25 112 MET A N 1
ATOM 884 C CA . MET A 1 112 ? 6.345 -8.192 -11.899 1.00 80.25 112 MET A CA 1
ATOM 885 C C . MET A 1 112 ? 7.037 -7.996 -13.249 1.00 80.25 112 MET A C 1
ATOM 887 O O . MET A 1 112 ? 6.853 -8.758 -14.203 1.00 80.25 112 MET A O 1
ATOM 891 N N . ALA A 1 113 ? 7.840 -6.950 -13.347 1.00 80.19 113 ALA A N 1
ATOM 892 C CA . ALA A 1 113 ? 8.792 -6.774 -14.426 1.00 80.19 113 ALA A CA 1
ATOM 893 C C . ALA A 1 113 ? 10.126 -6.341 -13.830 1.00 80.19 113 ALA A C 1
ATOM 895 O O . ALA A 1 113 ? 10.173 -5.436 -13.003 1.00 80.19 113 ALA A O 1
ATOM 896 N N . MET A 1 114 ? 11.201 -7.005 -14.240 1.00 78.69 114 MET A N 1
ATOM 897 C CA . MET A 1 114 ? 12.553 -6.695 -13.797 1.00 78.69 114 MET A CA 1
ATOM 898 C C . MET A 1 114 ? 13.412 -6.376 -15.016 1.00 78.69 114 MET A C 1
ATOM 900 O O . MET A 1 114 ? 13.420 -7.126 -15.993 1.00 78.69 114 MET A O 1
ATOM 904 N N . ASN A 1 115 ? 14.132 -5.264 -14.947 1.00 72.81 115 ASN A N 1
ATOM 905 C CA . ASN A 1 115 ? 15.037 -4.774 -15.973 1.00 72.81 115 ASN A CA 1
ATOM 906 C C . ASN A 1 115 ? 16.446 -4.706 -15.389 1.00 72.81 115 ASN A C 1
ATOM 908 O O . ASN A 1 115 ? 16.662 -3.988 -14.419 1.00 72.81 115 ASN A O 1
ATOM 912 N N . VAL A 1 116 ? 17.407 -5.418 -15.978 1.00 72.06 116 VAL A N 1
ATOM 913 C CA . VAL A 1 116 ? 18.819 -5.379 -15.568 1.00 72.06 116 VAL A CA 1
ATOM 914 C C . VAL A 1 116 ? 19.680 -5.074 -16.788 1.00 72.06 116 VAL A C 1
ATOM 916 O O . VAL A 1 116 ? 19.699 -5.844 -17.745 1.00 72.06 116 VAL A O 1
ATOM 919 N N . GLY A 1 117 ? 20.376 -3.933 -16.780 1.00 58.41 117 GLY A N 1
ATOM 920 C CA . GLY A 1 117 ? 21.392 -3.608 -17.796 1.00 58.41 117 GLY A CA 1
ATOM 921 C C . GLY A 1 117 ? 20.919 -3.652 -19.262 1.00 58.41 117 GLY A C 1
ATOM 922 O O . GLY A 1 117 ? 21.699 -4.010 -20.138 1.00 58.41 117 GLY A O 1
ATOM 923 N N . GLY A 1 118 ? 19.649 -3.328 -19.538 1.00 59.62 118 GLY A N 1
ATOM 924 C CA . GLY A 1 118 ? 19.064 -3.339 -20.890 1.00 59.62 118 GLY A CA 1
ATOM 925 C C . G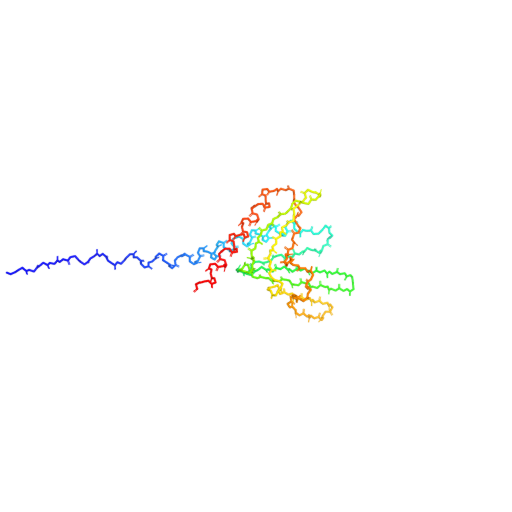LY A 1 118 ? 18.350 -4.637 -21.292 1.00 59.62 118 GLY A C 1
ATOM 926 O O . GLY A 1 118 ? 17.691 -4.662 -22.329 1.00 59.62 118 GLY A O 1
ATOM 927 N N . PHE A 1 119 ? 18.405 -5.683 -20.462 1.00 56.53 119 PHE A N 1
ATOM 928 C CA . PHE A 1 119 ? 17.601 -6.896 -20.615 1.00 56.53 119 PHE A CA 1
ATOM 929 C C . PHE A 1 119 ? 16.423 -6.863 -19.634 1.00 56.53 119 PHE A C 1
ATOM 931 O O . PHE A 1 119 ? 16.615 -6.762 -18.422 1.00 56.53 119 PHE A O 1
ATOM 938 N N . GLY A 1 120 ? 15.201 -6.913 -20.166 1.00 57.59 120 GLY A N 1
ATOM 939 C CA . GLY A 1 120 ? 13.957 -6.847 -19.398 1.00 57.59 120 GLY A CA 1
ATOM 940 C C . GLY A 1 120 ? 13.133 -8.122 -19.521 1.00 57.59 120 GLY A C 1
ATOM 941 O O . GLY A 1 120 ? 12.938 -8.629 -20.625 1.00 57.59 120 GLY A O 1
ATOM 942 N N . GLY A 1 121 ? 12.637 -8.633 -18.396 1.00 60.22 121 GLY A N 1
ATOM 943 C CA . GLY A 1 121 ? 11.724 -9.773 -18.334 1.00 60.22 121 GLY A CA 1
ATOM 944 C C . GLY A 1 121 ? 10.476 -9.425 -17.528 1.00 60.22 121 GLY A C 1
ATOM 945 O O . GLY A 1 121 ? 10.576 -8.875 -16.432 1.00 60.22 121 GLY A O 1
ATOM 946 N N . SER A 1 122 ? 9.296 -9.752 -18.059 1.00 63.56 122 SER A N 1
ATOM 947 C CA . SER A 1 122 ? 8.034 -9.675 -17.317 1.00 63.56 122 SER A CA 1
ATOM 948 C C . SER A 1 122 ? 7.574 -11.075 -16.945 1.00 63.56 122 SER A C 1
ATOM 950 O O . SER A 1 122 ? 7.561 -11.977 -17.782 1.00 63.56 122 SER A O 1
ATOM 952 N N . PHE A 1 123 ? 7.206 -11.251 -15.684 1.00 63.25 123 PHE A N 1
ATOM 953 C CA . PHE A 1 123 ? 6.718 -12.508 -15.147 1.00 63.25 123 PHE A CA 1
ATOM 954 C C . PHE A 1 123 ? 5.617 -12.228 -14.126 1.00 63.25 123 PHE A C 1
ATOM 956 O O . PHE A 1 123 ? 5.647 -11.247 -13.384 1.00 63.25 123 PHE A O 1
ATOM 963 N N . ASN A 1 124 ? 4.621 -13.102 -14.087 1.00 58.31 124 ASN A N 1
ATOM 964 C CA . ASN A 1 124 ? 3.698 -13.126 -12.959 1.00 58.31 124 ASN A CA 1
ATOM 965 C C . ASN A 1 124 ? 4.377 -13.883 -11.816 1.00 58.31 124 ASN A C 1
ATOM 967 O O . ASN A 1 124 ? 5.159 -14.803 -12.071 1.00 58.31 124 ASN A O 1
ATOM 971 N N . GLN A 1 125 ? 4.092 -13.513 -10.568 1.00 57.31 125 GLN A N 1
ATOM 972 C CA . GLN A 1 125 ? 4.627 -14.251 -9.429 1.00 57.31 125 GLN A CA 1
ATOM 973 C C . GLN A 1 125 ? 4.057 -15.678 -9.438 1.00 57.31 125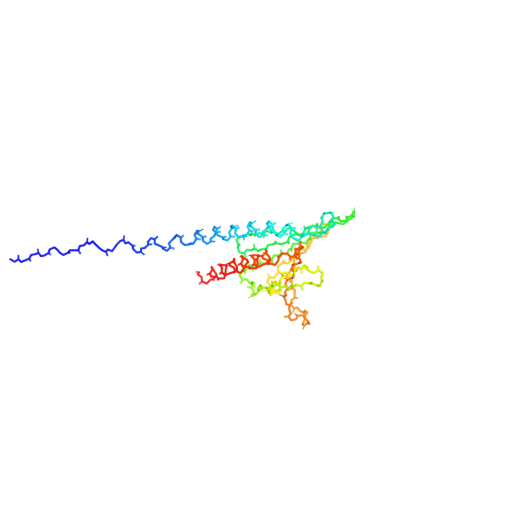 GLN A C 1
ATOM 975 O O . GLN A 1 125 ? 2.863 -15.898 -9.224 1.00 57.31 125 GLN A O 1
ATOM 980 N N . ASP A 1 126 ? 4.905 -16.660 -9.742 1.00 48.62 126 ASP A N 1
ATOM 981 C CA . ASP A 1 126 ? 4.491 -18.055 -9.858 1.00 48.62 126 ASP A CA 1
ATOM 982 C C . ASP A 1 126 ? 4.110 -18.591 -8.463 1.00 48.62 126 ASP A C 1
ATOM 984 O O . ASP A 1 126 ? 4.930 -18.634 -7.549 1.00 48.62 126 ASP A O 1
ATOM 988 N N . SER A 1 127 ? 2.866 -19.051 -8.285 1.00 46.66 127 SER A N 1
ATOM 989 C CA . SER A 1 127 ? 2.359 -19.640 -7.022 1.00 46.66 127 SER A CA 1
ATOM 990 C C . SER A 1 127 ? 2.935 -21.037 -6.712 1.00 46.66 127 SER A C 1
ATOM 992 O O . SER A 1 127 ? 2.343 -21.810 -5.956 1.00 46.66 127 SER A O 1
ATOM 994 N N . LYS A 1 128 ? 4.053 -21.425 -7.339 1.00 44.31 128 LYS A N 1
ATOM 995 C CA . LYS A 1 128 ? 4.600 -22.791 -7.265 1.00 44.31 128 LYS A CA 1
ATOM 996 C C . LYS A 1 128 ? 5.415 -23.067 -6.004 1.00 44.31 128 LYS A C 1
ATOM 998 O O . LYS A 1 128 ? 5.632 -24.240 -5.697 1.00 44.31 128 LYS A O 1
ATOM 1003 N N . ASP A 1 129 ? 5.750 -22.045 -5.220 1.00 43.19 129 ASP A N 1
ATOM 1004 C CA . ASP A 1 129 ? 6.251 -22.235 -3.860 1.00 43.19 129 ASP A CA 1
ATOM 1005 C C . ASP A 1 129 ? 5.097 -22.584 -2.912 1.00 43.19 129 ASP A C 1
ATOM 1007 O O . ASP A 1 129 ? 4.551 -21.760 -2.181 1.00 43.19 129 ASP A O 1
ATOM 1011 N N . LYS A 1 130 ? 4.749 -23.876 -2.894 1.00 43.16 130 LYS A N 1
ATOM 1012 C CA . LYS A 1 130 ? 3.756 -24.508 -2.002 1.00 43.16 130 LYS A CA 1
ATOM 1013 C C . LYS A 1 130 ? 4.055 -24.358 -0.498 1.00 43.16 130 LYS A C 1
ATOM 1015 O O . LYS A 1 130 ? 3.312 -24.900 0.320 1.00 43.16 130 LYS A O 1
ATOM 1020 N N . HIS A 1 131 ? 5.120 -23.650 -0.124 1.00 41.97 131 HIS A N 1
ATOM 1021 C CA . HIS A 1 131 ? 5.525 -23.425 1.260 1.00 41.97 131 HIS A CA 1
ATOM 1022 C C . HIS A 1 131 ? 5.159 -22.050 1.824 1.00 41.97 131 HIS A C 1
ATOM 1024 O O . HIS A 1 131 ? 5.280 -21.879 3.034 1.00 41.97 131 HIS A O 1
ATOM 1030 N N . ASN A 1 132 ? 4.641 -21.115 1.020 1.00 42.91 132 ASN A N 1
ATOM 1031 C CA . ASN A 1 132 ? 4.198 -19.820 1.530 1.00 42.91 132 ASN A CA 1
ATOM 1032 C C . ASN A 1 132 ? 2.688 -19.651 1.313 1.00 42.91 132 ASN A C 1
ATOM 1034 O O . ASN A 1 132 ? 2.225 -19.225 0.261 1.00 42.91 132 ASN A O 1
ATOM 1038 N N . LYS A 1 133 ? 1.897 -20.054 2.314 1.00 45.25 133 LYS A N 1
ATOM 1039 C CA . LYS A 1 133 ? 0.429 -19.894 2.316 1.00 45.25 133 LYS A CA 1
ATOM 1040 C C . LYS A 1 133 ? -0.015 -18.427 2.398 1.00 45.25 133 LYS A C 1
ATOM 1042 O O . LYS A 1 133 ? -1.188 -18.149 2.163 1.00 45.25 133 LYS A O 1
ATOM 1047 N N . ASP A 1 134 ? 0.914 -17.512 2.661 1.00 52.00 134 ASP A N 1
ATOM 1048 C CA . ASP A 1 134 ? 0.645 -16.097 2.856 1.00 52.00 134 ASP A CA 1
ATOM 1049 C C . ASP A 1 134 ? 1.195 -15.294 1.668 1.00 52.00 134 ASP A C 1
ATOM 1051 O O . ASP A 1 134 ? 2.291 -14.739 1.718 1.00 52.00 134 ASP A O 1
ATOM 1055 N N . ASN A 1 135 ? 0.415 -15.206 0.585 1.00 60.78 135 ASN A N 1
ATOM 1056 C CA . ASN A 1 135 ? 0.653 -14.265 -0.522 1.00 60.78 135 ASN A CA 1
ATOM 1057 C C . ASN A 1 135 ? 0.321 -12.832 -0.061 1.00 60.78 135 ASN A C 1
ATOM 1059 O O . ASN A 1 135 ? -0.631 -12.206 -0.516 1.00 60.78 135 ASN A O 1
ATOM 1063 N N . THR A 1 136 ? 1.054 -12.346 0.938 1.00 67.19 136 THR A N 1
ATOM 1064 C CA . THR A 1 136 ? 0.860 -11.021 1.523 1.00 67.19 136 THR A CA 1
ATOM 1065 C C . THR A 1 136 ? 2.005 -10.115 1.101 1.00 67.19 136 THR A C 1
ATOM 1067 O O . THR A 1 136 ? 3.154 -10.337 1.478 1.00 67.19 136 THR A O 1
ATOM 1070 N N . THR A 1 137 ? 1.690 -9.061 0.356 1.00 78.88 137 THR A N 1
ATOM 1071 C CA . THR A 1 137 ? 2.615 -7.966 0.069 1.00 78.88 137 THR A CA 1
ATOM 1072 C C . THR A 1 137 ? 2.765 -7.115 1.327 1.00 78.88 137 THR A C 1
ATOM 1074 O O . THR A 1 137 ? 1.808 -6.487 1.786 1.00 78.88 137 THR A O 1
ATOM 1077 N N . SER A 1 138 ? 3.961 -7.099 1.912 1.00 80.38 138 SER A N 1
ATOM 1078 C CA . SER A 1 138 ? 4.276 -6.297 3.096 1.00 80.38 1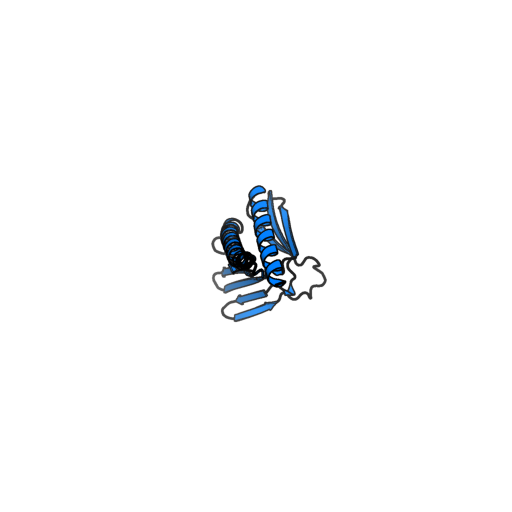38 SER A CA 1
ATOM 1079 C C . SER A 1 138 ? 4.970 -4.991 2.721 1.00 80.38 138 SER A C 1
ATOM 1081 O O . SER A 1 138 ? 5.999 -5.012 2.049 1.00 80.38 138 SER A O 1
ATOM 1083 N N . LEU A 1 139 ? 4.448 -3.868 3.211 1.00 83.31 139 LEU A N 1
ATOM 1084 C CA . LEU A 1 139 ? 5.021 -2.534 3.056 1.00 83.31 139 LEU A CA 1
ATOM 1085 C C . LEU A 1 139 ? 5.427 -1.994 4.431 1.00 83.31 139 LEU A C 1
ATOM 1087 O O . LEU A 1 139 ? 4.576 -1.758 5.290 1.00 83.31 139 LEU A O 1
ATOM 1091 N N . ASN A 1 140 ? 6.725 -1.794 4.647 1.00 83.94 140 ASN A N 1
ATOM 1092 C CA . ASN A 1 140 ? 7.237 -1.234 5.897 1.00 83.94 140 ASN A CA 1
ATOM 1093 C C . ASN A 1 140 ? 7.039 0.286 5.900 1.00 83.94 140 ASN A C 1
ATOM 1095 O O . ASN A 1 140 ? 7.582 0.987 5.049 1.00 83.94 140 ASN A O 1
ATOM 1099 N N . LEU A 1 141 ? 6.269 0.798 6.857 1.00 83.75 141 LEU A N 1
ATOM 1100 C CA . LEU A 1 141 ? 6.006 2.223 7.022 1.00 83.75 141 LEU A CA 1
ATOM 1101 C C . LEU A 1 141 ? 6.934 2.784 8.105 1.00 83.75 141 LEU A C 1
ATOM 1103 O O . LEU A 1 141 ? 6.845 2.410 9.275 1.00 83.75 141 LEU A O 1
ATOM 1107 N N . SER A 1 142 ? 7.778 3.746 7.740 1.00 85.75 142 SER A N 1
ATOM 1108 C CA . SER A 1 142 ? 8.670 4.475 8.651 1.00 85.75 142 SER A CA 1
ATOM 1109 C C . SER A 1 142 ? 7.907 5.503 9.495 1.00 85.75 142 SER A C 1
ATOM 1111 O O . SER A 1 142 ? 8.209 6.693 9.484 1.00 85.75 142 SER A O 1
ATOM 1113 N N . THR A 1 143 ? 6.899 5.047 10.236 1.00 84.19 143 THR A N 1
ATOM 1114 C CA . THR A 1 143 ? 6.110 5.857 11.170 1.00 84.19 143 THR A CA 1
ATOM 1115 C C . THR A 1 143 ? 5.828 5.091 12.452 1.00 84.19 143 THR A C 1
ATOM 1117 O O . THR A 1 143 ? 5.654 3.876 12.432 1.00 84.19 143 THR A O 1
ATOM 1120 N N . THR A 1 144 ? 5.756 5.816 13.565 1.00 88.44 144 THR A N 1
ATOM 1121 C CA . THR A 1 144 ? 5.273 5.324 14.863 1.00 88.44 144 THR A CA 1
ATOM 1122 C C . THR A 1 144 ? 3.849 5.805 15.171 1.00 88.44 144 THR A C 1
ATOM 1124 O O . THR A 1 144 ? 3.279 5.413 16.191 1.00 88.44 144 THR A O 1
ATOM 1127 N N . ASP A 1 145 ? 3.259 6.630 14.297 1.00 90.38 145 ASP A N 1
ATOM 1128 C CA . ASP A 1 145 ? 1.904 7.163 14.442 1.00 90.38 145 ASP A CA 1
ATOM 1129 C C . ASP A 1 145 ? 0.860 6.146 13.960 1.00 90.38 145 ASP A C 1
ATOM 1131 O O . ASP A 1 145 ? 0.647 5.950 12.762 1.00 90.38 145 ASP A O 1
ATOM 1135 N N . GLU A 1 146 ? 0.173 5.510 14.908 1.00 91.56 146 GLU A N 1
ATOM 1136 C CA . GLU A 1 146 ? -0.883 4.543 14.605 1.00 91.56 146 GLU A CA 1
ATOM 1137 C C . GLU A 1 146 ? -2.116 5.190 13.955 1.00 91.56 146 GLU A C 1
ATOM 1139 O O . GLU A 1 146 ? -2.780 4.555 13.137 1.00 91.56 146 GLU A O 1
ATOM 1144 N N . SER A 1 147 ? -2.434 6.446 14.287 1.00 93.12 147 SER A N 1
ATOM 1145 C CA . SER A 1 147 ? -3.588 7.147 13.711 1.00 93.12 147 SER A CA 1
ATOM 1146 C C . SER A 1 147 ? -3.412 7.314 12.206 1.00 93.12 147 SER A C 1
ATOM 1148 O O . SER A 1 147 ? -4.335 7.062 11.426 1.00 93.12 147 SER A O 1
ATOM 1150 N N . LEU A 1 148 ? -2.194 7.659 11.784 1.00 91.94 148 LEU A N 1
ATOM 1151 C CA . LEU A 1 148 ? -1.844 7.744 10.374 1.00 91.94 148 LEU A CA 1
ATOM 1152 C C . LEU A 1 148 ? -1.955 6.381 9.677 1.00 91.94 148 LEU A C 1
ATOM 1154 O O . LEU A 1 148 ? -2.557 6.280 8.608 1.00 91.94 148 LEU A O 1
ATOM 1158 N N . VAL A 1 149 ? -1.444 5.315 10.300 1.00 92.31 149 VAL A N 1
ATOM 1159 C CA . VAL A 1 149 ? -1.521 3.947 9.752 1.00 92.31 149 VAL A CA 1
ATOM 1160 C C . VAL A 1 149 ? -2.974 3.481 9.615 1.00 92.31 149 VAL A C 1
ATOM 1162 O O . VAL A 1 149 ? -3.338 2.877 8.604 1.00 92.31 149 VAL A O 1
ATOM 1165 N N . ARG A 1 150 ? -3.840 3.811 10.581 1.00 93.56 150 ARG A N 1
ATOM 1166 C CA . ARG A 1 150 ? -5.284 3.536 10.505 1.00 93.56 150 ARG A CA 1
ATOM 1167 C C . ARG A 1 150 ? -5.952 4.283 9.352 1.00 93.56 150 ARG A C 1
ATOM 1169 O O . ARG A 1 150 ? -6.757 3.681 8.647 1.00 93.56 150 ARG A O 1
ATOM 1176 N N . GLN A 1 151 ? -5.596 5.547 9.118 1.00 94.06 151 GLN A N 1
ATOM 1177 C CA . GLN A 1 151 ? -6.115 6.317 7.980 1.00 94.06 151 GLN A CA 1
ATOM 1178 C C . GLN A 1 151 ? -5.671 5.732 6.635 1.00 94.06 151 GLN A C 1
ATOM 1180 O O . GLN A 1 151 ? -6.485 5.620 5.718 1.00 94.06 151 GLN A O 1
ATOM 1185 N N . ILE A 1 152 ? -4.407 5.309 6.525 1.00 93.12 152 ILE A N 1
ATOM 1186 C CA . ILE A 1 152 ? -3.883 4.608 5.344 1.00 93.12 152 ILE A CA 1
ATOM 1187 C C . ILE A 1 152 ? -4.676 3.325 5.091 1.00 93.12 152 ILE A C 1
ATOM 1189 O O . ILE A 1 152 ? -5.159 3.115 3.977 1.00 93.12 152 ILE A O 1
ATOM 1193 N N . LYS A 1 153 ? -4.859 2.498 6.130 1.00 94.19 153 LYS A N 1
ATOM 1194 C CA . LYS A 1 153 ? -5.663 1.273 6.057 1.00 94.19 153 LYS A CA 1
ATOM 1195 C C . LYS A 1 153 ? -7.073 1.577 5.552 1.00 94.19 153 LYS A C 1
ATOM 1197 O O . LYS A 1 153 ? -7.499 0.978 4.572 1.00 94.19 153 LYS A O 1
ATOM 1202 N N . GLN A 1 154 ? -7.766 2.525 6.182 1.00 93.88 154 GLN A N 1
ATOM 1203 C CA . GLN A 1 154 ? -9.145 2.867 5.841 1.00 93.88 154 GLN A CA 1
ATOM 1204 C C . GLN A 1 154 ? -9.275 3.342 4.389 1.00 93.88 154 GLN A C 1
ATOM 1206 O O . GLN A 1 154 ? -10.140 2.863 3.663 1.00 93.88 154 GLN A O 1
ATOM 1211 N N . LYS A 1 155 ? -8.398 4.240 3.929 1.00 93.56 155 LYS A N 1
ATOM 1212 C CA . LYS A 1 155 ? -8.447 4.750 2.550 1.00 93.56 155 LYS A CA 1
ATOM 1213 C C . LYS A 1 155 ? -8.148 3.681 1.508 1.00 93.56 155 LYS A C 1
ATOM 1215 O O . LYS A 1 155 ? -8.735 3.709 0.424 1.00 93.56 155 LYS A O 1
ATOM 1220 N N . LEU A 1 156 ? -7.256 2.742 1.818 1.00 91.50 156 LEU A N 1
ATOM 1221 C CA . LEU A 1 156 ? -7.044 1.575 0.970 1.00 91.50 156 LEU A CA 1
ATOM 1222 C C . LEU A 1 156 ? -8.277 0.669 0.954 1.00 91.50 156 LEU A C 1
ATOM 1224 O O . LEU A 1 156 ? -8.698 0.278 -0.127 1.00 91.50 156 LEU A O 1
ATOM 1228 N N . GLU A 1 157 ? -8.882 0.377 2.107 1.00 92.62 157 GLU A N 1
ATOM 1229 C CA . GLU A 1 157 ? -10.098 -0.445 2.195 1.00 92.62 157 GLU A CA 1
ATOM 1230 C C . GLU A 1 157 ? -11.259 0.176 1.407 1.00 92.62 157 GLU A C 1
ATOM 1232 O O . GLU A 1 157 ? -11.892 -0.516 0.613 1.00 92.62 157 GLU A O 1
ATOM 1237 N N . GLU A 1 158 ? -11.481 1.486 1.535 1.00 91.88 158 GLU A N 1
ATOM 1238 C CA . GLU A 1 158 ? -12.460 2.231 0.731 1.00 91.88 158 GLU A CA 1
ATOM 1239 C C . GLU A 1 158 ? -12.171 2.102 -0.773 1.00 91.88 158 GLU A C 1
ATOM 1241 O O . GLU A 1 158 ? -13.063 1.809 -1.568 1.00 91.88 158 GLU A O 1
ATOM 1246 N N . SER A 1 159 ? -10.907 2.270 -1.175 1.00 90.75 159 SER A N 1
ATOM 1247 C CA . SER A 1 159 ? -10.494 2.182 -2.582 1.00 90.75 159 SER A CA 1
ATOM 1248 C C . SER A 1 159 ? -10.672 0.767 -3.151 1.00 90.75 159 SER A C 1
ATOM 1250 O O . SER A 1 159 ? -11.149 0.606 -4.274 1.00 90.75 159 SER A O 1
ATOM 1252 N N . VAL A 1 160 ? -10.347 -0.264 -2.363 1.00 91.50 160 VAL A N 1
ATOM 1253 C CA . VAL A 1 160 ? -10.580 -1.676 -2.701 1.00 91.50 160 VAL A CA 1
ATOM 1254 C C . VAL A 1 160 ? -12.072 -1.946 -2.875 1.00 91.50 160 VAL A C 1
ATOM 1256 O O . VAL A 1 160 ? -12.465 -2.519 -3.890 1.00 91.50 160 VAL A O 1
ATOM 1259 N N . GLN A 1 161 ? -12.912 -1.483 -1.947 1.00 90.56 161 GLN A N 1
ATOM 1260 C CA . GLN A 1 161 ? -14.363 -1.658 -2.028 1.00 90.56 161 GLN A CA 1
ATOM 1261 C C . GLN A 1 161 ? -14.947 -1.012 -3.287 1.00 90.56 161 GLN A C 1
ATOM 1263 O O . GLN A 1 161 ? -15.718 -1.662 -3.995 1.00 90.56 161 GLN A O 1
ATOM 1268 N N . PHE A 1 162 ? -14.541 0.216 -3.627 1.00 88.56 162 PHE A N 1
ATOM 1269 C CA . PHE A 1 162 ? -14.989 0.864 -4.865 1.00 88.56 162 PHE A CA 1
ATOM 1270 C C . PHE A 1 162 ? -14.600 0.062 -6.113 1.00 88.56 162 PHE A C 1
ATOM 1272 O O . PHE A 1 162 ? -15.410 -0.112 -7.028 1.00 88.56 162 PHE A O 1
ATOM 1279 N N . CYS A 1 163 ? -13.384 -0.481 -6.140 1.00 87.81 163 CYS A N 1
ATOM 1280 C CA . CYS A 1 163 ? -12.891 -1.283 -7.256 1.00 87.81 163 CYS A CA 1
ATOM 1281 C C . CYS A 1 163 ? -13.549 -2.663 -7.361 1.00 87.81 163 CYS A C 1
ATOM 1283 O O . CYS A 1 163 ? -13.716 -3.175 -8.465 1.00 87.81 163 CYS A O 1
ATOM 1285 N N . GLN A 1 164 ? -13.949 -3.262 -6.240 1.00 88.06 164 GLN A N 1
ATOM 1286 C CA . GLN A 1 164 ? -14.706 -4.513 -6.230 1.00 88.06 164 GLN A CA 1
ATOM 1287 C C . GLN A 1 164 ? -16.150 -4.296 -6.694 1.00 88.06 164 GLN A C 1
ATOM 1289 O O . GLN A 1 164 ? -16.640 -5.057 -7.522 1.00 88.06 164 GLN A O 1
ATOM 1294 N N . GLN A 1 165 ? -16.807 -3.227 -6.235 1.00 82.06 165 GLN A N 1
ATOM 1295 C CA . GLN A 1 165 ? -18.172 -2.879 -6.650 1.00 82.06 165 GLN A CA 1
ATOM 1296 C C . GLN A 1 165 ? -18.256 -2.536 -8.143 1.00 82.06 165 GLN A C 1
ATOM 1298 O O . GLN A 1 165 ? -19.212 -2.921 -8.810 1.00 82.06 165 GLN A O 1
ATOM 1303 N N . SER A 1 166 ? -17.226 -1.885 -8.690 1.00 69.00 166 SER A N 1
ATOM 1304 C CA . SER A 1 166 ? -17.145 -1.555 -10.122 1.00 69.00 166 SER A CA 1
ATOM 1305 C C . SER A 1 166 ? -16.925 -2.774 -11.028 1.00 69.00 166 SER A C 1
ATOM 1307 O O . SER A 1 166 ? -17.082 -2.655 -12.235 1.00 69.00 166 SER A O 1
ATOM 1309 N N . LYS A 1 167 ? -16.541 -3.932 -10.472 1.00 61.78 167 LYS A N 1
ATOM 1310 C CA . LYS A 1 167 ? -16.327 -5.191 -11.213 1.00 61.78 167 LYS A CA 1
ATOM 1311 C C . LYS A 1 167 ? -17.615 -6.015 -11.369 1.00 61.78 167 LYS A C 1
ATOM 1313 O O . LYS A 1 167 ? -17.623 -6.977 -12.129 1.00 61.78 167 LYS A O 1
ATOM 1318 N N . VAL A 1 168 ? -18.647 -5.689 -10.583 1.00 51.72 168 VAL A N 1
ATOM 1319 C CA . VAL A 1 168 ? -19.928 -6.417 -10.497 1.00 51.72 168 VAL A CA 1
ATOM 1320 C C . VAL A 1 168 ? -21.033 -5.736 -11.325 1.00 51.72 168 VAL A C 1
ATOM 1322 O O . VAL A 1 168 ? -22.072 -6.348 -11.560 1.00 51.72 168 VAL A O 1
ATOM 1325 N N . ASN A 1 169 ? -20.790 -4.511 -11.802 1.00 40.81 169 ASN A N 1
ATOM 1326 C CA . ASN A 1 169 ? -21.622 -3.805 -12.784 1.00 40.81 169 ASN A CA 1
ATOM 1327 C C . ASN A 1 169 ? -21.024 -3.918 -14.187 1.00 40.81 169 ASN A C 1
ATOM 1329 O O . ASN A 1 169 ? -21.823 -3.906 -15.147 1.00 40.81 169 ASN A O 1
#